Protein AF-A0A7S3M4B8-F1 (afdb_monomer_lite)

Organism: NCBI:txid89044

Foldseek 3Di:
DQDPPAAADAAEQQPLALVSDPPRDLAPDDNVRFKWKWKWKACQPPPPQDNRIDIGTFHCPPTLQGDFPVLRVQRGSDPDVVPGDWAFPVRSVVSRNPPPCVVRNRVMIIHMFIWGWYAHPVRFIWIAGNVSPIDGPDDD

Sequence (140 aa):
DGVEGQQPVVFDAGKKRMAQMPGYGQTADADNVQLFHGREVRNVPDAAGGMNFVLQLALASEDPEGWTREELAEYNGWGHDSTRTWRTWERLESEGVPAFGTKFGKRAFTLHHRCYWHLDNSNQIWLSAEDGCEGRLHSA

Secondary structure (DSSP, 8-state):
---TTPPPPEE-TT-SSGGGSTT--SSS---SSS-EEEEEEE--TT-TTSTTEEEEEE-SSS-TTSPPHHHHHH--SS--GGGS-PEEHHHHHHTT-TTHHHHH-TT-EEEEEEEEEEE-TT--EEEEETT--EEE----

pLDDT: mean 88.98, std 10.65, range [46.0, 98.19]

Structure (mmCIF, N/CA/C/O backbone):
data_AF-A0A7S3M4B8-F1
#
_entry.id   AF-A0A7S3M4B8-F1
#
loop_
_atom_site.group_PDB
_atom_site.id
_atom_site.type_symbol
_atom_site.label_atom_id
_atom_site.label_alt_id
_atom_site.label_comp_id
_atom_site.label_asym_id
_atom_site.label_entity_id
_atom_site.label_seq_id
_atom_site.pdbx_PDB_ins_code
_atom_site.Cartn_x
_atom_site.Cartn_y
_atom_site.Cartn_z
_atom_site.occupancy
_atom_site.B_iso_or_equiv
_atom_site.auth_seq_id
_atom_site.auth_comp_id
_atom_site.auth_asym_id
_atom_site.auth_atom_id
_atom_site.pdbx_PDB_model_num
ATOM 1 N N . ASP A 1 1 ? 13.402 9.868 12.959 1.00 46.00 1 ASP A N 1
ATOM 2 C CA . ASP A 1 1 ? 12.719 9.814 14.269 1.00 46.00 1 ASP A CA 1
ATOM 3 C C . ASP A 1 1 ? 11.423 9.007 14.208 1.00 46.00 1 ASP A C 1
ATOM 5 O O . ASP A 1 1 ? 10.345 9.538 14.440 1.00 46.00 1 ASP A O 1
ATOM 9 N N . GLY A 1 2 ? 11.515 7.710 13.892 1.00 46.84 2 GLY A N 1
ATOM 10 C CA . GLY A 1 2 ? 10.406 6.783 14.134 1.00 46.84 2 GLY A CA 1
ATOM 11 C C . GLY A 1 2 ? 10.421 6.413 15.613 1.00 46.84 2 GLY A C 1
ATOM 12 O O . GLY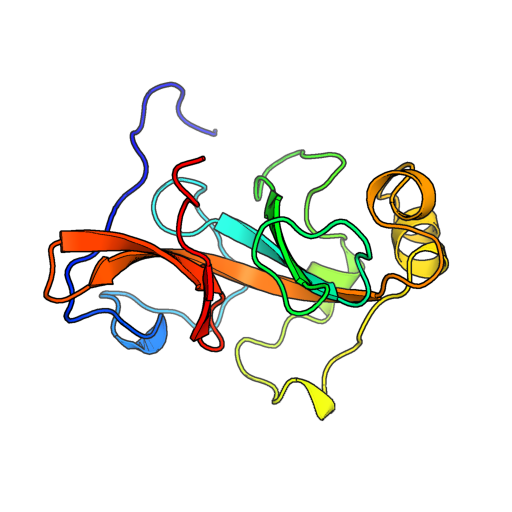 A 1 2 ? 11.446 5.957 16.114 1.00 46.84 2 GLY A O 1
ATOM 13 N N . VAL A 1 3 ? 9.338 6.686 16.335 1.00 51.19 3 VAL A N 1
ATOM 14 C CA . VAL A 1 3 ? 9.281 6.452 17.782 1.00 51.19 3 VAL A CA 1
ATOM 15 C C . VAL A 1 3 ? 9.009 4.968 18.028 1.00 51.19 3 VAL A C 1
ATOM 17 O O . VAL A 1 3 ? 7.898 4.494 17.790 1.00 51.19 3 VAL A O 1
ATOM 20 N N . GLU A 1 4 ? 10.011 4.234 18.519 1.00 55.50 4 GLU A N 1
ATOM 21 C CA . GLU A 1 4 ? 9.813 2.908 19.117 1.00 55.50 4 GLU A CA 1
ATOM 22 C C . GLU A 1 4 ? 8.666 2.973 20.143 1.00 55.50 4 GLU A C 1
ATOM 24 O O . GLU A 1 4 ? 8.714 3.747 21.099 1.00 55.50 4 GLU A O 1
ATOM 29 N N . GLY A 1 5 ? 7.622 2.163 19.941 1.00 64.31 5 GLY A N 1
ATOM 30 C CA . GLY A 1 5 ? 6.557 1.955 20.930 1.00 64.31 5 GLY A CA 1
ATOM 31 C C . GLY A 1 5 ? 5.201 2.612 20.651 1.00 64.31 5 GLY A C 1
ATOM 32 O O . GLY A 1 5 ? 4.300 2.460 21.477 1.00 64.31 5 GLY A O 1
ATOM 33 N N . GLN A 1 6 ? 4.997 3.294 19.520 1.00 81.75 6 GLN A N 1
ATOM 34 C CA . GLN A 1 6 ? 3.651 3.746 19.138 1.00 81.75 6 GLN A CA 1
ATOM 35 C C . GLN A 1 6 ? 2.854 2.612 18.477 1.00 81.75 6 GLN A C 1
ATOM 37 O O . GLN A 1 6 ? 3.336 1.941 17.569 1.00 81.75 6 GLN A O 1
ATOM 42 N N . GLN A 1 7 ? 1.632 2.378 18.962 1.00 87.81 7 GLN A N 1
ATOM 43 C CA . GLN A 1 7 ? 0.710 1.408 18.368 1.00 87.81 7 GLN A CA 1
ATOM 44 C C . GLN A 1 7 ? 0.082 1.994 17.096 1.00 87.81 7 GLN A C 1
ATOM 46 O O . GLN A 1 7 ? -0.285 3.173 17.114 1.00 87.81 7 GLN A O 1
ATOM 51 N N . PRO A 1 8 ? -0.100 1.196 16.027 1.00 91.75 8 PRO A N 1
ATOM 52 C CA . PRO A 1 8 ? -0.848 1.633 14.858 1.00 91.75 8 PRO A CA 1
ATOM 53 C C . PRO A 1 8 ? -2.253 2.110 15.230 1.00 91.75 8 PRO A C 1
ATOM 55 O O . PRO A 1 8 ? -2.947 1.483 16.037 1.00 91.75 8 PRO A O 1
ATOM 58 N N . VAL A 1 9 ? -2.693 3.205 14.618 1.00 94.31 9 VAL A N 1
ATOM 59 C CA . VAL A 1 9 ? -4.066 3.688 14.771 1.00 94.31 9 VAL A CA 1
ATOM 60 C C . VAL A 1 9 ? -4.993 2.834 13.916 1.00 94.31 9 VAL A C 1
ATOM 62 O O . VAL A 1 9 ? -4.762 2.648 12.723 1.00 94.31 9 VAL A O 1
ATOM 65 N N . VAL A 1 10 ? -6.074 2.351 14.531 1.00 94.88 10 VAL A N 1
ATOM 66 C CA . VAL A 1 10 ? -7.173 1.667 13.842 1.00 94.88 10 VAL A CA 1
ATOM 67 C C . VAL A 1 10 ? -8.388 2.589 13.850 1.00 94.88 10 VAL A C 1
ATOM 69 O O . VAL A 1 10 ? -8.961 2.865 14.904 1.00 94.88 10 VAL A O 1
ATOM 72 N N . PHE A 1 11 ? -8.774 3.087 12.677 1.00 95.06 11 PHE A N 1
ATOM 73 C CA . PHE A 1 11 ? -9.925 3.976 12.539 1.00 95.06 11 PHE A CA 1
ATOM 74 C C . PHE A 1 11 ? -11.257 3.223 12.690 1.00 95.06 11 PHE A C 1
ATOM 76 O O . PHE A 1 11 ? -11.353 2.024 12.433 1.00 95.06 11 PHE A O 1
ATOM 83 N N . ASP A 1 12 ? -12.313 3.931 13.094 1.00 95.06 12 ASP A N 1
ATOM 84 C CA . ASP A 1 12 ? -13.654 3.348 13.202 1.00 95.06 12 ASP A CA 1
ATOM 85 C C . ASP A 1 12 ? -14.294 3.044 11.830 1.00 95.06 12 ASP A C 1
ATOM 87 O O . ASP A 1 12 ? -13.834 3.490 10.775 1.00 95.06 12 ASP A O 1
ATOM 91 N N . ALA A 1 13 ? -15.419 2.324 11.854 1.00 93.88 13 ALA A N 1
ATOM 92 C CA . ALA A 1 13 ? -16.154 1.897 10.661 1.00 93.88 13 ALA A CA 1
ATOM 93 C C . ALA A 1 13 ? -16.706 3.023 9.772 1.00 93.88 13 ALA A C 1
ATOM 95 O O . ALA A 1 13 ? -17.152 2.766 8.650 1.00 93.88 13 ALA A O 1
ATOM 96 N N . GLY A 1 14 ? -16.671 4.273 10.238 1.00 92.75 14 GLY A N 1
ATOM 97 C CA . GLY A 1 14 ? -17.006 5.447 9.446 1.00 92.75 14 GLY A CA 1
ATOM 98 C C . GLY A 1 14 ? -15.893 5.906 8.501 1.00 92.75 14 GLY A C 1
ATOM 99 O O . GLY A 1 14 ? -16.141 6.829 7.730 1.00 92.75 14 GLY A O 1
ATOM 100 N N . LYS A 1 15 ? -14.679 5.330 8.569 1.00 92.88 15 LYS A N 1
ATOM 101 C CA . LYS A 1 15 ? -13.482 5.764 7.808 1.00 92.88 15 LYS A CA 1
ATOM 102 C C . LYS A 1 15 ? -13.093 4.708 6.768 1.00 92.88 15 LYS A C 1
ATOM 104 O O . LYS A 1 15 ? -11.941 4.312 6.636 1.00 92.88 15 LYS A O 1
ATOM 109 N N . LYS A 1 16 ? -14.078 4.249 5.995 1.00 87.31 16 LYS A N 1
ATOM 110 C CA . LYS A 1 16 ? -13.899 3.243 4.928 1.00 87.31 16 LYS A CA 1
ATOM 111 C C . LYS A 1 16 ? -13.092 3.747 3.736 1.00 87.31 16 LYS A C 1
ATOM 113 O O . LYS A 1 16 ? -12.713 2.962 2.880 1.00 87.31 16 LYS A O 1
ATOM 118 N N . ARG A 1 17 ? -12.897 5.060 3.629 1.00 88.69 17 ARG A N 1
ATOM 119 C CA . ARG A 1 17 ? -12.026 5.685 2.632 1.00 88.69 17 ARG A CA 1
ATOM 120 C C . ARG A 1 17 ? -11.073 6.631 3.338 1.00 88.69 17 ARG A C 1
ATOM 122 O O . ARG A 1 17 ? -11.502 7.370 4.222 1.00 88.69 17 ARG A O 1
ATOM 129 N N . MET A 1 18 ? -9.822 6.680 2.886 1.00 90.00 18 MET A N 1
ATOM 130 C CA . MET A 1 18 ? -8.805 7.560 3.470 1.00 90.00 18 MET A CA 1
ATOM 131 C C . MET A 1 18 ? -9.248 9.034 3.472 1.00 90.00 18 MET A C 1
ATOM 133 O O . MET A 1 18 ? -9.040 9.741 4.450 1.00 90.00 18 MET A O 1
ATOM 137 N N . ALA A 1 19 ? -9.988 9.457 2.440 1.00 89.00 19 ALA A N 1
ATOM 138 C CA . ALA A 1 19 ? -10.601 10.786 2.323 1.00 89.00 19 ALA A CA 1
ATOM 139 C C . ALA A 1 19 ? -11.495 11.200 3.513 1.00 89.00 19 ALA A C 1
ATOM 141 O O . ALA A 1 19 ? -11.782 12.381 3.691 1.00 89.00 19 ALA A O 1
ATOM 142 N N . GLN A 1 20 ? -11.996 10.235 4.290 1.00 90.88 20 GLN A N 1
ATOM 143 C CA . GLN A 1 20 ? -12.877 10.460 5.441 1.00 90.88 20 GLN A CA 1
ATOM 144 C C . GLN A 1 20 ? -12.097 10.692 6.742 1.00 90.88 20 GLN A C 1
ATOM 146 O O . GLN A 1 20 ? -12.705 10.950 7.784 1.00 90.88 20 GLN A O 1
ATOM 151 N N . MET A 1 21 ? -10.769 10.568 6.712 1.00 89.44 21 MET A N 1
ATOM 152 C CA . MET A 1 21 ? -9.932 10.775 7.885 1.00 89.44 21 MET A CA 1
ATOM 153 C C . MET A 1 21 ? -9.830 12.258 8.251 1.00 89.44 21 MET A C 1
ATOM 155 O O . MET A 1 21 ? -9.702 13.116 7.372 1.00 89.44 21 MET A O 1
ATOM 159 N N . PRO A 1 22 ? -9.822 12.584 9.553 1.00 86.56 22 PRO A N 1
ATOM 160 C CA . PRO A 1 22 ? -9.468 13.921 10.007 1.00 86.56 22 PRO A CA 1
ATOM 161 C C . PRO A 1 22 ? -8.065 14.304 9.528 1.00 86.56 22 PRO A C 1
ATOM 163 O O . PRO A 1 22 ? -7.136 13.510 9.634 1.00 86.56 22 PRO A O 1
ATOM 166 N N . GLY A 1 23 ? -7.905 15.527 9.018 1.00 84.06 23 GLY A N 1
ATOM 167 C CA . GLY A 1 23 ? -6.597 16.015 8.566 1.00 84.06 23 GLY A CA 1
ATOM 168 C C . GLY A 1 23 ? -6.085 15.363 7.279 1.00 84.06 23 GLY A C 1
ATOM 169 O O . GLY A 1 23 ? -4.910 15.517 6.962 1.00 84.06 23 GLY A O 1
ATOM 170 N N . TYR A 1 24 ? -6.947 14.659 6.536 1.00 82.81 24 TYR A N 1
ATOM 171 C CA . TYR A 1 24 ? -6.582 14.057 5.261 1.00 82.81 24 TYR A CA 1
ATOM 172 C C . TYR A 1 24 ? -5.936 15.083 4.307 1.00 82.81 24 TYR A C 1
ATOM 174 O O . TYR A 1 24 ? -6.522 16.125 3.999 1.00 82.81 24 TYR A O 1
ATOM 182 N N . GLY A 1 25 ? -4.745 14.749 3.804 1.00 86.12 25 GLY A N 1
ATOM 183 C CA . GLY A 1 25 ? -3.995 15.532 2.825 1.00 86.12 25 GLY A CA 1
ATOM 184 C C . GLY A 1 25 ? -3.692 14.736 1.556 1.00 86.12 25 GLY A C 1
ATOM 185 O O . GLY A 1 25 ? -3.492 13.520 1.593 1.00 86.12 25 GLY A O 1
ATOM 186 N N . GLN A 1 26 ? -3.625 15.436 0.420 1.00 85.44 26 GLN A N 1
ATOM 187 C CA . GLN A 1 26 ? -3.240 14.872 -0.880 1.00 85.44 26 GLN A CA 1
ATOM 188 C C . GLN A 1 26 ? -1.708 14.813 -1.033 1.00 85.44 26 GLN A C 1
ATOM 190 O O . GLN A 1 26 ? -1.153 15.340 -1.993 1.00 85.44 26 GLN A O 1
ATOM 195 N N . THR A 1 27 ? -1.010 14.243 -0.052 1.00 88.88 27 THR A N 1
ATOM 196 C CA . THR A 1 27 ? 0.459 14.180 -0.020 1.00 88.88 27 THR A CA 1
ATOM 197 C C . THR A 1 27 ? 0.932 12.734 0.038 1.00 88.88 27 THR A C 1
ATOM 199 O O . THR A 1 27 ? 0.146 11.825 0.317 1.00 88.88 27 THR A O 1
ATOM 202 N N . ALA A 1 28 ? 2.210 12.517 -0.264 1.00 90.94 28 ALA A N 1
ATOM 203 C CA . ALA A 1 28 ? 2.853 11.213 -0.127 1.00 90.94 28 ALA A CA 1
ATOM 204 C C . ALA A 1 28 ? 3.193 10.881 1.337 1.00 90.94 28 ALA A C 1
ATOM 206 O O . ALA A 1 28 ? 3.786 9.839 1.597 1.00 90.94 28 ALA A O 1
ATOM 207 N N . ASP A 1 29 ? 2.865 11.756 2.291 1.00 91.50 29 ASP A N 1
ATOM 208 C CA . ASP A 1 29 ? 3.320 11.618 3.671 1.00 91.50 29 ASP A CA 1
ATOM 209 C C . ASP A 1 29 ? 2.677 10.407 4.353 1.00 91.50 29 ASP A C 1
ATOM 211 O O . ASP A 1 29 ? 1.472 10.154 4.238 1.00 91.50 29 ASP A O 1
ATOM 215 N N . ALA A 1 30 ? 3.505 9.683 5.097 1.00 92.88 30 ALA A N 1
ATOM 216 C CA . ALA A 1 30 ? 3.125 8.577 5.956 1.00 92.88 30 ALA A CA 1
ATOM 217 C C . ALA A 1 30 ? 3.962 8.655 7.239 1.00 92.88 30 ALA A C 1
ATOM 219 O O . ALA A 1 30 ? 5.163 8.924 7.197 1.00 92.88 30 ALA A O 1
ATOM 220 N N . ASP A 1 31 ? 3.312 8.465 8.385 1.00 92.75 31 ASP A N 1
ATOM 221 C CA . ASP A 1 31 ? 3.912 8.617 9.715 1.00 92.75 31 ASP A CA 1
ATOM 222 C C . ASP A 1 31 ? 4.300 7.269 10.350 1.00 92.75 31 ASP A C 1
ATOM 224 O O . ASP A 1 31 ? 4.886 7.245 11.430 1.00 92.75 31 ASP A O 1
ATOM 228 N N . ASN A 1 32 ? 4.003 6.152 9.672 1.00 93.88 32 ASN A N 1
ATOM 229 C CA . ASN A 1 32 ? 4.154 4.778 10.159 1.00 93.88 32 ASN A CA 1
ATOM 230 C C . ASN A 1 32 ? 3.350 4.484 11.441 1.00 93.88 32 ASN A C 1
ATOM 232 O O . ASN A 1 32 ? 3.661 3.538 12.165 1.00 93.88 32 ASN A O 1
ATOM 236 N N . VAL A 1 33 ? 2.315 5.283 11.721 1.00 92.94 33 VAL A N 1
ATOM 237 C CA . VAL A 1 33 ? 1.430 5.139 12.886 1.00 92.94 33 VAL A CA 1
ATOM 238 C C . VAL A 1 33 ? -0.028 5.109 12.434 1.00 92.94 33 VAL A C 1
ATOM 240 O O . VAL A 1 33 ? -0.746 4.147 12.701 1.00 92.94 33 VAL A O 1
ATOM 243 N N . GLN A 1 34 ? -0.470 6.145 11.729 1.00 93.12 34 GLN A N 1
ATOM 244 C CA . GLN A 1 34 ? -1.799 6.259 11.130 1.00 93.12 34 GLN A CA 1
ATOM 245 C C . GLN A 1 34 ? -1.779 5.871 9.656 1.00 93.12 34 GLN A C 1
ATOM 247 O O . GLN A 1 34 ? -2.689 5.191 9.178 1.00 93.12 34 GLN A O 1
ATOM 252 N N . LEU A 1 35 ? -0.748 6.327 8.946 1.00 93.94 35 LEU A N 1
ATOM 253 C CA . LEU A 1 35 ? -0.572 6.135 7.517 1.00 93.94 35 LEU A CA 1
ATOM 254 C C . LEU A 1 35 ? 0.757 5.441 7.263 1.00 93.94 35 LEU A C 1
ATOM 256 O O . LEU A 1 35 ? 1.793 5.810 7.814 1.00 93.94 35 LEU A O 1
ATOM 260 N N . PHE A 1 36 ? 0.711 4.454 6.383 1.00 94.62 36 PHE A N 1
ATOM 261 C CA . PHE A 1 36 ? 1.848 3.637 5.996 1.00 94.62 36 PHE A CA 1
ATOM 262 C C . PHE A 1 36 ? 2.065 3.768 4.498 1.00 94.62 36 PHE A C 1
ATOM 264 O O . PHE A 1 36 ? 1.110 3.950 3.740 1.00 94.62 36 PHE A O 1
ATOM 271 N N . HIS A 1 37 ? 3.308 3.632 4.055 1.00 95.25 3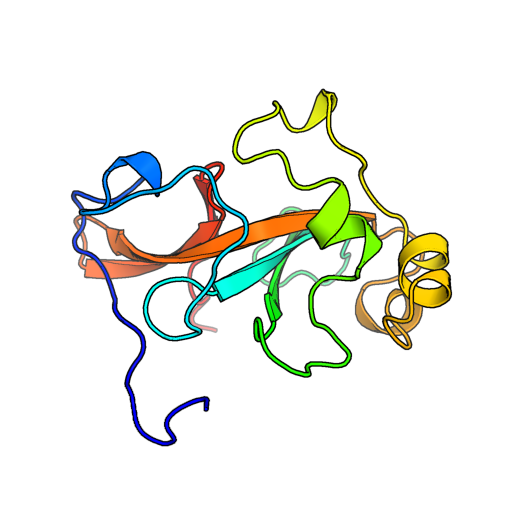7 HIS A N 1
ATOM 272 C CA . HIS A 1 37 ? 3.553 3.330 2.654 1.00 95.25 37 HIS A CA 1
ATOM 273 C C . HIS A 1 37 ? 3.231 1.867 2.388 1.00 95.25 37 HIS A C 1
ATOM 275 O O . HIS A 1 37 ? 3.334 0.990 3.248 1.00 95.25 37 HIS A O 1
ATOM 281 N N . GLY A 1 38 ? 2.805 1.596 1.169 1.00 94.38 38 GLY A N 1
ATOM 282 C CA . GLY A 1 38 ? 2.522 0.245 0.753 1.00 94.38 38 GLY A CA 1
ATOM 283 C C . GLY A 1 38 ? 2.386 0.124 -0.745 1.00 94.38 38 GLY A C 1
ATOM 284 O O . GLY A 1 38 ? 2.507 1.090 -1.502 1.00 94.38 38 GLY A O 1
ATOM 285 N N . ARG A 1 39 ? 2.164 -1.106 -1.174 1.00 94.31 39 ARG A N 1
ATOM 286 C CA . ARG A 1 39 ? 2.028 -1.478 -2.568 1.00 94.31 39 ARG A CA 1
ATOM 287 C C . ARG A 1 39 ? 0.879 -2.448 -2.722 1.00 94.31 39 ARG A C 1
ATOM 289 O O . ARG A 1 39 ? 0.822 -3.468 -2.039 1.00 94.31 39 ARG A O 1
ATOM 296 N N . GLU A 1 40 ? 0.002 -2.152 -3.665 1.00 93.69 40 GLU A N 1
ATOM 297 C CA . GLU A 1 40 ? -0.835 -3.170 -4.269 1.00 93.69 40 GLU A CA 1
ATOM 298 C C . GLU A 1 40 ? 0.053 -3.982 -5.208 1.00 93.69 40 GLU A C 1
ATOM 300 O O . GLU A 1 40 ? 0.628 -3.431 -6.145 1.00 93.69 40 GLU A O 1
ATOM 305 N N . VAL A 1 41 ? 0.184 -5.285 -4.963 1.00 95.06 41 VAL A N 1
ATOM 306 C CA . VAL A 1 41 ? 0.949 -6.202 -5.813 1.00 95.06 41 VAL A CA 1
ATOM 307 C C . VAL A 1 41 ? -0.005 -7.227 -6.411 1.00 95.06 41 VAL A C 1
ATOM 309 O O . VAL A 1 41 ? -0.655 -7.981 -5.690 1.00 95.06 41 VAL A O 1
ATOM 312 N N . ARG A 1 42 ? -0.090 -7.261 -7.742 1.00 95.31 42 ARG A N 1
ATOM 313 C CA . ARG A 1 42 ? -0.974 -8.150 -8.512 1.00 95.31 42 ARG A CA 1
ATOM 314 C C . ARG A 1 42 ? -0.183 -9.253 -9.207 1.00 95.31 42 ARG A C 1
ATOM 316 O O . ARG A 1 42 ? 1.030 -9.148 -9.358 1.00 95.31 42 ARG A O 1
ATOM 323 N N . ASN A 1 43 ? -0.884 -10.287 -9.678 1.00 96.06 43 ASN A N 1
ATOM 324 C CA . ASN A 1 43 ? -0.324 -11.514 -10.264 1.00 96.06 43 ASN A CA 1
ATOM 325 C C . ASN A 1 43 ? 0.578 -12.314 -9.306 1.00 96.06 43 ASN A C 1
ATOM 327 O O . ASN A 1 43 ? 1.527 -12.960 -9.751 1.00 96.06 43 ASN A O 1
ATOM 331 N N . VAL A 1 44 ? 0.263 -12.301 -8.011 1.00 94.50 44 VAL A N 1
ATOM 332 C CA . VAL A 1 44 ? 0.943 -13.113 -6.996 1.00 94.50 44 VAL A CA 1
ATOM 333 C C . VAL A 1 44 ? 0.235 -14.471 -6.903 1.00 94.50 44 VAL A C 1
ATOM 335 O O . VAL A 1 44 ? -0.858 -14.526 -6.343 1.00 94.50 44 VAL A O 1
ATOM 338 N N . PRO A 1 45 ? 0.789 -15.560 -7.471 1.00 86.69 45 PRO A N 1
ATOM 339 C CA . PRO A 1 45 ? 0.069 -16.830 -7.633 1.00 86.69 45 PRO A CA 1
ATOM 340 C C . PRO A 1 45 ? -0.340 -17.481 -6.306 1.00 86.69 45 PRO A C 1
ATOM 342 O O . PRO A 1 45 ? -1.372 -18.140 -6.241 1.00 86.69 45 PRO A O 1
ATOM 345 N N . ASP A 1 46 ? 0.436 -17.246 -5.249 1.00 85.81 46 ASP A N 1
ATOM 346 C CA . ASP A 1 46 ? 0.248 -17.861 -3.932 1.00 85.81 46 ASP A CA 1
ATOM 347 C C . ASP A 1 46 ? -0.351 -16.874 -2.910 1.00 85.81 46 ASP A C 1
ATOM 349 O O . ASP A 1 46 ? -0.146 -16.993 -1.701 1.00 85.81 46 ASP A O 1
ATOM 353 N N . ALA A 1 47 ? -1.075 -15.853 -3.385 1.00 88.00 47 ALA A N 1
ATOM 354 C CA . ALA A 1 47 ? -1.708 -14.863 -2.522 1.00 88.00 47 ALA A CA 1
ATOM 355 C C . ALA A 1 47 ? -2.790 -15.499 -1.632 1.00 88.00 47 ALA A C 1
ATOM 357 O O . ALA A 1 47 ? -3.867 -15.873 -2.101 1.00 88.00 47 ALA A O 1
ATOM 358 N N . ALA A 1 48 ? -2.538 -15.546 -0.321 1.00 81.94 48 ALA A N 1
ATOM 359 C CA . ALA A 1 48 ? -3.448 -16.145 0.658 1.00 81.94 48 ALA A CA 1
ATOM 360 C C . ALA A 1 48 ? -4.838 -15.474 0.720 1.00 81.94 48 ALA A C 1
ATOM 362 O O . ALA A 1 48 ? -5.811 -16.117 1.100 1.00 81.94 48 ALA A O 1
ATOM 363 N N . GLY A 1 49 ? -4.947 -14.196 0.335 1.00 76.56 49 GLY A N 1
ATOM 364 C CA . GLY A 1 49 ? -6.213 -13.451 0.287 1.00 76.56 49 GLY A CA 1
ATOM 365 C C . GLY A 1 49 ? -7.082 -13.736 -0.947 1.00 76.56 49 GLY A C 1
ATOM 366 O O . GLY A 1 49 ? -8.209 -13.248 -1.021 1.00 76.56 49 GLY A O 1
ATOM 367 N N . GLY A 1 50 ? -6.583 -14.525 -1.906 1.00 81.56 50 GLY A N 1
ATOM 368 C CA . GLY A 1 50 ? -7.236 -14.775 -3.189 1.00 81.56 50 GLY A CA 1
ATOM 369 C C . GLY A 1 50 ? -6.936 -13.706 -4.247 1.00 81.56 50 GLY A C 1
ATOM 370 O O . GLY A 1 50 ? -6.113 -12.815 -4.060 1.00 81.56 50 GLY A O 1
ATOM 371 N N . MET A 1 51 ? -7.581 -13.835 -5.412 1.00 86.31 51 MET A N 1
ATOM 372 C CA . MET A 1 51 ? -7.487 -12.903 -6.556 1.00 86.31 51 MET A CA 1
ATOM 373 C C . MET A 1 51 ? -6.070 -12.624 -7.103 1.00 86.31 51 MET A C 1
ATOM 375 O O . MET A 1 51 ? -5.896 -11.724 -7.921 1.00 86.31 51 MET A O 1
ATOM 379 N N . ASN A 1 52 ? -5.065 -13.416 -6.715 1.00 92.12 52 ASN A N 1
ATOM 380 C CA . ASN A 1 52 ? -3.652 -13.216 -7.050 1.00 92.12 52 ASN A CA 1
ATOM 381 C C . ASN A 1 52 ? -3.124 -11.818 -6.674 1.00 92.12 52 ASN A C 1
ATOM 383 O O . ASN A 1 52 ? -2.365 -11.212 -7.437 1.00 92.12 52 ASN A O 1
ATOM 387 N N . PHE A 1 53 ? -3.559 -11.292 -5.530 1.00 89.81 53 PHE A N 1
ATOM 388 C CA . PHE A 1 53 ? -3.267 -9.932 -5.090 1.00 89.81 53 PHE A CA 1
ATOM 389 C C . PHE A 1 53 ? -2.887 -9.886 -3.605 1.00 89.81 53 PHE A C 1
ATOM 391 O O . PHE A 1 53 ? -3.454 -10.607 -2.784 1.00 89.81 53 PHE A O 1
ATOM 398 N N . VAL A 1 54 ? -1.936 -9.016 -3.261 1.00 92.19 54 VAL A N 1
ATOM 399 C CA . VAL A 1 54 ? -1.551 -8.714 -1.878 1.00 92.19 54 VAL A CA 1
ATOM 400 C C . VAL A 1 54 ? -1.337 -7.212 -1.686 1.00 92.19 54 VAL A C 1
ATOM 402 O O . VAL A 1 54 ? -0.842 -6.527 -2.582 1.00 92.19 54 VAL A O 1
ATOM 405 N N . LEU A 1 55 ? -1.644 -6.718 -0.485 1.00 92.56 55 LEU A N 1
ATOM 406 C CA . LEU A 1 55 ? -1.144 -5.432 0.000 1.00 92.56 55 LEU A CA 1
ATOM 407 C C . LEU A 1 55 ? 0.171 -5.670 0.745 1.00 92.56 55 LEU A C 1
ATOM 409 O O . LEU A 1 55 ? 0.191 -6.318 1.791 1.00 92.56 55 LEU A O 1
ATOM 413 N N . GLN A 1 56 ? 1.269 -5.155 0.202 1.00 92.88 56 GLN A N 1
ATOM 414 C CA . GLN A 1 56 ? 2.559 -5.093 0.884 1.00 92.88 56 GLN A CA 1
ATOM 415 C C . GLN A 1 56 ? 2.630 -3.786 1.673 1.00 92.88 56 GLN A C 1
ATOM 417 O O . GLN A 1 56 ? 2.423 -2.718 1.105 1.00 92.88 56 GLN A O 1
ATOM 422 N N . LEU A 1 57 ? 2.953 -3.860 2.962 1.00 93.00 57 LEU A N 1
ATOM 423 C CA . LEU A 1 57 ? 3.297 -2.688 3.766 1.00 93.00 57 LEU A CA 1
ATOM 424 C C . LEU A 1 57 ? 4.803 -2.460 3.761 1.00 93.00 57 LEU A C 1
ATOM 426 O O . LEU A 1 57 ? 5.568 -3.424 3.765 1.00 93.00 57 LEU A O 1
ATOM 430 N N . ALA A 1 58 ? 5.194 -1.193 3.795 1.00 92.56 58 ALA A N 1
ATOM 431 C CA . ALA A 1 58 ? 6.569 -0.764 3.975 1.00 92.56 58 ALA A CA 1
ATOM 432 C C . ALA A 1 58 ? 6.611 0.477 4.873 1.00 92.56 58 ALA A C 1
ATOM 434 O O . ALA A 1 58 ? 5.634 1.225 4.984 1.00 92.56 58 ALA A O 1
ATOM 435 N N . LEU A 1 59 ? 7.741 0.703 5.531 1.00 91.75 59 LEU A N 1
ATOM 436 C CA . LEU A 1 59 ? 7.93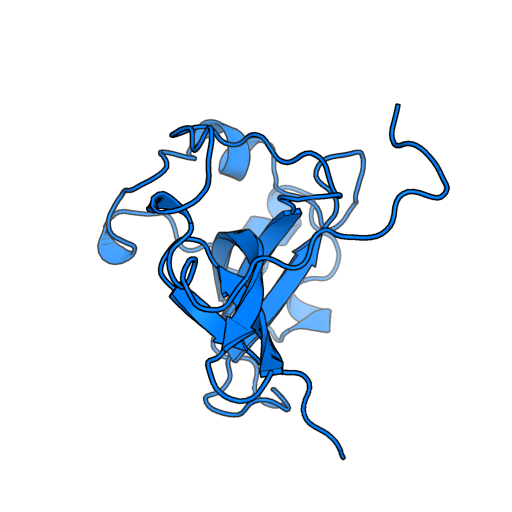9 1.925 6.297 1.00 91.75 59 LEU A CA 1
ATOM 437 C C . LEU A 1 59 ? 8.236 3.086 5.344 1.00 91.75 59 LEU A C 1
ATOM 439 O O . LEU A 1 59 ? 8.980 2.949 4.378 1.00 91.75 59 LEU A O 1
ATOM 443 N N . ALA A 1 60 ? 7.707 4.261 5.671 1.00 90.94 60 ALA A N 1
ATOM 444 C CA . ALA A 1 60 ? 8.018 5.515 4.985 1.00 90.94 60 ALA A CA 1
ATOM 445 C C . ALA A 1 60 ? 9.417 6.076 5.317 1.00 90.94 60 ALA A C 1
ATOM 447 O O . ALA A 1 60 ? 9.813 7.126 4.812 1.00 90.94 60 ALA A O 1
ATOM 448 N N . SER A 1 61 ? 10.148 5.407 6.213 1.00 85.94 61 SER A N 1
ATOM 449 C CA . SER A 1 61 ? 11.535 5.713 6.570 1.00 85.94 61 SER A CA 1
ATOM 450 C C . SER A 1 61 ? 12.512 4.909 5.705 1.00 85.94 61 SER A C 1
ATOM 452 O O . SER A 1 61 ? 12.143 4.400 4.653 1.00 85.94 61 SER A O 1
ATOM 454 N N . GLU A 1 62 ? 13.768 4.773 6.139 1.00 86.81 62 GLU A N 1
ATOM 455 C CA . GLU A 1 62 ? 14.732 3.885 5.484 1.00 86.81 62 GLU A CA 1
ATOM 456 C C . GLU A 1 62 ? 14.250 2.426 5.550 1.00 86.81 62 GLU A C 1
ATOM 458 O O . GLU A 1 62 ? 14.436 1.733 6.548 1.00 86.81 62 GLU A O 1
ATOM 463 N N . ASP A 1 63 ? 13.602 1.986 4.477 1.00 92.00 63 ASP A N 1
ATOM 464 C CA . ASP A 1 63 ? 13.129 0.626 4.261 1.00 92.00 63 ASP A CA 1
ATOM 465 C C . ASP A 1 63 ? 13.599 0.173 2.870 1.00 92.00 63 ASP A C 1
ATOM 467 O O . ASP A 1 63 ? 13.259 0.821 1.876 1.00 92.00 63 ASP A O 1
ATOM 471 N N . PRO A 1 64 ? 14.378 -0.918 2.756 1.00 93.00 64 PRO A N 1
ATOM 472 C CA . PRO A 1 64 ? 14.756 -1.486 1.462 1.00 93.00 64 PRO A CA 1
ATOM 473 C C . PRO A 1 64 ? 13.556 -1.886 0.592 1.00 93.00 64 PRO A C 1
ATOM 475 O O . PRO A 1 64 ? 13.674 -1.952 -0.629 1.00 93.00 64 PRO A O 1
ATOM 478 N N . GLU A 1 65 ? 12.407 -2.163 1.210 1.00 92.81 65 GLU A N 1
ATOM 479 C CA . GLU A 1 65 ? 11.137 -2.422 0.537 1.00 92.81 65 GLU A CA 1
ATOM 480 C C . GLU A 1 65 ? 10.215 -1.190 0.510 1.00 92.81 65 GLU A C 1
ATOM 482 O O . GLU A 1 65 ? 9.088 -1.287 0.027 1.00 92.81 65 GLU A O 1
ATOM 487 N N . GLY A 1 66 ? 10.678 -0.033 0.990 1.00 94.31 66 GLY A N 1
ATOM 488 C CA . GLY A 1 66 ? 9.974 1.250 0.971 1.00 94.31 66 GLY A CA 1
ATOM 489 C C . GLY A 1 66 ? 9.704 1.767 -0.436 1.00 94.31 66 GLY A C 1
ATOM 490 O O . GLY A 1 66 ? 10.157 1.192 -1.430 1.00 94.31 66 GLY A O 1
ATOM 491 N N . TRP A 1 67 ? 8.941 2.855 -0.536 1.00 95.75 67 TRP A N 1
ATOM 492 C CA . TRP A 1 67 ? 8.729 3.524 -1.819 1.00 95.75 67 TRP A CA 1
ATOM 493 C C . TRP A 1 67 ? 10.042 4.014 -2.427 1.00 95.75 67 TRP A C 1
ATOM 495 O O . TRP A 1 67 ? 10.898 4.570 -1.739 1.00 95.75 67 TRP A O 1
ATOM 505 N N . THR A 1 68 ? 10.187 3.831 -3.736 1.00 95.81 68 THR A N 1
ATOM 506 C CA . THR A 1 68 ? 11.344 4.331 -4.483 1.00 95.81 68 THR A CA 1
ATOM 507 C C . THR A 1 68 ? 11.278 5.852 -4.597 1.00 95.81 68 THR A C 1
ATOM 509 O O . THR A 1 68 ? 10.226 6.476 -4.417 1.00 95.81 68 THR A O 1
ATOM 512 N N . ARG A 1 69 ? 12.410 6.492 -4.919 1.00 95.12 69 ARG A N 1
ATOM 513 C CA . ARG A 1 69 ? 12.428 7.949 -5.147 1.00 95.12 69 ARG A CA 1
ATOM 514 C C . ARG A 1 69 ? 11.521 8.326 -6.315 1.00 95.12 69 ARG A C 1
ATOM 516 O O . ARG A 1 69 ? 10.885 9.374 -6.291 1.00 95.12 69 ARG A O 1
ATOM 523 N N . GLU A 1 70 ? 11.456 7.461 -7.316 1.00 95.38 70 GLU A N 1
ATOM 524 C CA . GLU A 1 70 ? 10.613 7.583 -8.493 1.00 95.38 70 GLU A CA 1
ATOM 525 C C . GLU A 1 70 ? 9.130 7.450 -8.129 1.00 95.38 70 GLU A C 1
ATOM 527 O O . GLU A 1 70 ? 8.319 8.220 -8.635 1.00 95.38 70 GLU A O 1
ATOM 532 N N . GLU A 1 71 ? 8.758 6.516 -7.247 1.00 94.69 71 GLU A N 1
ATOM 533 C CA . GLU A 1 71 ? 7.382 6.408 -6.742 1.00 94.69 71 GLU A CA 1
ATOM 534 C C . GLU A 1 71 ? 6.973 7.667 -5.972 1.00 94.69 71 GLU A C 1
ATOM 536 O O . GLU A 1 71 ? 5.918 8.230 -6.251 1.00 94.69 71 GLU A O 1
ATOM 541 N N . LEU A 1 72 ? 7.834 8.167 -5.080 1.00 92.94 72 LEU A N 1
ATOM 542 C CA . LEU A 1 72 ? 7.594 9.411 -4.342 1.00 92.94 72 LEU A CA 1
ATOM 543 C C . LEU A 1 72 ? 7.447 10.627 -5.269 1.00 92.94 72 LEU A C 1
ATOM 545 O O . LEU A 1 72 ? 6.568 11.458 -5.055 1.00 92.94 72 LEU A O 1
ATOM 549 N N . ALA A 1 73 ? 8.292 10.739 -6.297 1.00 91.94 73 ALA A N 1
ATOM 550 C CA . ALA A 1 73 ? 8.272 11.862 -7.234 1.00 91.94 73 ALA A CA 1
ATOM 551 C C . ALA A 1 73 ? 7.065 11.837 -8.188 1.00 91.94 73 ALA A C 1
ATOM 553 O O . ALA A 1 73 ? 6.578 12.892 -8.592 1.00 91.94 73 ALA A O 1
ATOM 554 N N . GLU A 1 74 ? 6.592 10.647 -8.566 1.00 88.88 74 GLU A N 1
ATOM 555 C CA . GLU A 1 74 ? 5.422 10.463 -9.435 1.00 88.88 74 GLU A CA 1
ATOM 556 C C . GLU A 1 74 ? 4.093 10.459 -8.661 1.00 88.88 74 GLU A C 1
ATOM 558 O O . GLU A 1 74 ? 3.022 10.505 -9.277 1.00 88.88 74 GLU A O 1
ATOM 563 N N . TYR A 1 75 ? 4.137 10.379 -7.329 1.00 86.88 75 TYR A N 1
ATOM 564 C CA . TYR A 1 75 ? 2.941 10.298 -6.506 1.00 86.88 75 TYR A CA 1
ATOM 565 C C . TYR A 1 75 ? 2.059 11.540 -6.683 1.00 86.88 75 TYR A C 1
ATOM 567 O O . TYR A 1 75 ? 2.459 12.670 -6.410 1.00 86.88 75 TYR A O 1
ATOM 575 N N . ASN A 1 76 ? 0.816 11.320 -7.112 1.00 79.81 76 ASN A N 1
ATOM 576 C CA . ASN A 1 76 ? -0.138 12.386 -7.416 1.00 79.81 76 ASN A CA 1
ATOM 577 C C . ASN A 1 76 ? -1.416 12.330 -6.562 1.00 79.81 76 ASN A C 1
ATOM 579 O O . ASN A 1 76 ? -2.403 12.986 -6.893 1.00 79.81 76 ASN A O 1
ATOM 583 N N . GLY A 1 77 ? -1.415 11.544 -5.479 1.00 70.06 77 GLY A N 1
ATOM 584 C CA . GLY A 1 77 ? -2.484 11.464 -4.477 1.00 70.06 77 GLY A CA 1
ATOM 585 C C . GLY A 1 77 ? -3.790 10.792 -4.907 1.00 70.06 77 GLY A C 1
ATOM 586 O O . GLY A 1 77 ? -4.452 10.201 -4.062 1.00 70.06 77 GLY A O 1
ATOM 587 N N . TRP A 1 78 ? -4.192 10.919 -6.179 1.00 68.75 78 TRP A N 1
ATOM 588 C CA . TRP A 1 78 ? -5.578 10.665 -6.611 1.00 68.75 78 TRP A CA 1
ATOM 589 C C . TRP A 1 78 ? -5.767 10.324 -8.083 1.00 68.75 78 TRP A C 1
ATOM 591 O O . TRP A 1 78 ? -6.908 10.217 -8.544 1.00 68.75 78 TRP A O 1
ATOM 601 N N . GLY A 1 79 ? -4.688 10.220 -8.861 1.00 72.44 79 GLY A N 1
ATOM 602 C CA . GLY A 1 79 ? -4.818 9.789 -10.245 1.00 72.44 79 GLY A CA 1
ATOM 603 C C . GLY A 1 79 ? -5.518 8.434 -10.284 1.00 72.44 79 GLY A C 1
ATOM 604 O O . GLY A 1 79 ? -5.149 7.534 -9.536 1.00 72.44 79 GLY A O 1
ATOM 605 N N . HIS A 1 80 ? -6.521 8.283 -11.151 1.00 79.94 80 HIS A N 1
ATOM 606 C CA . HIS A 1 80 ? -7.128 6.975 -11.389 1.00 79.94 80 HIS A CA 1
ATOM 607 C C . HIS A 1 80 ? -6.020 5.973 -11.731 1.00 79.94 80 HIS A C 1
ATOM 609 O O . HIS A 1 80 ? -5.117 6.328 -12.492 1.00 79.94 80 HIS A O 1
ATOM 615 N N . ASP A 1 81 ? -6.074 4.741 -11.225 1.00 84.12 81 ASP A N 1
ATOM 616 C CA . ASP A 1 81 ? -4.965 3.783 -11.361 1.00 84.12 81 ASP A CA 1
ATO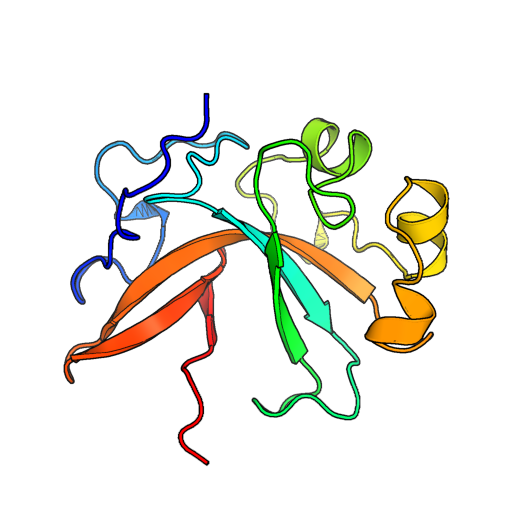M 617 C C . ASP A 1 81 ? -4.520 3.566 -12.807 1.00 84.12 81 ASP A C 1
ATOM 619 O O . ASP A 1 81 ? -3.343 3.345 -13.077 1.00 84.12 81 ASP A O 1
ATOM 623 N N . SER A 1 82 ? -5.448 3.681 -13.763 1.00 84.81 82 SER A N 1
ATOM 624 C CA . SER A 1 82 ? -5.151 3.571 -15.198 1.00 84.81 82 SER A CA 1
ATOM 625 C C . SER A 1 82 ? -4.259 4.692 -15.746 1.00 84.81 82 SER A C 1
ATOM 627 O O . SER A 1 82 ? -3.776 4.593 -16.868 1.00 84.81 82 SER A O 1
ATOM 629 N N . THR A 1 83 ? -4.108 5.787 -15.004 1.00 85.50 83 THR A N 1
ATOM 630 C CA . THR A 1 83 ? -3.265 6.943 -15.348 1.00 85.50 83 THR A CA 1
ATOM 631 C C . THR A 1 83 ? -1.920 6.913 -14.634 1.00 85.50 83 THR A C 1
ATOM 633 O O . THR A 1 83 ? -1.057 7.738 -14.926 1.00 85.50 83 THR A O 1
ATOM 636 N N . ARG A 1 84 ? -1.737 5.977 -13.698 1.00 88.94 84 ARG A N 1
ATOM 637 C CA . ARG A 1 84 ? -0.530 5.853 -12.889 1.00 88.94 84 ARG A CA 1
ATOM 638 C C . ARG A 1 84 ? 0.396 4.789 -13.464 1.00 88.94 84 ARG A C 1
ATOM 640 O O . ARG A 1 84 ? -0.016 3.854 -14.151 1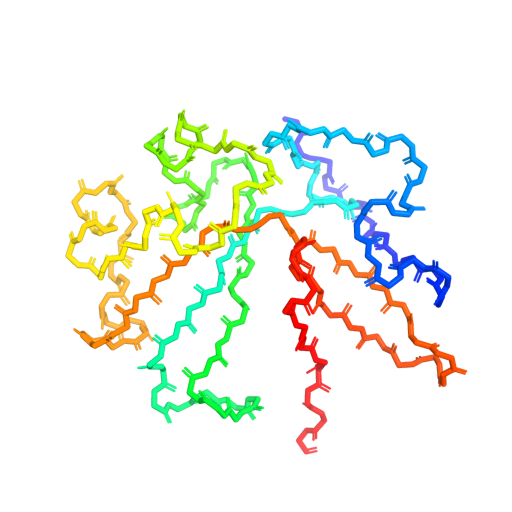.00 88.94 84 ARG A O 1
ATOM 647 N N . THR A 1 85 ? 1.674 4.938 -13.155 1.00 92.19 85 THR A N 1
ATOM 648 C CA . THR A 1 85 ? 2.709 3.998 -13.567 1.00 92.19 85 THR A CA 1
ATOM 649 C C . THR A 1 85 ? 2.664 2.742 -12.701 1.00 92.19 85 THR A C 1
ATOM 651 O O . THR A 1 85 ? 3.177 2.733 -11.580 1.00 92.19 85 THR A O 1
ATOM 654 N N . TRP A 1 86 ? 2.120 1.661 -13.253 1.00 94.25 86 TRP A N 1
ATOM 655 C CA . TRP A 1 86 ? 2.287 0.323 -12.692 1.00 94.25 86 TRP A CA 1
ATOM 656 C C . TRP A 1 86 ? 3.708 -0.178 -12.964 1.00 94.25 86 TRP A C 1
ATOM 658 O O . TRP A 1 86 ? 4.163 -0.196 -14.110 1.00 94.25 86 TRP A O 1
ATOM 668 N N . ARG A 1 87 ? 4.425 -0.569 -11.911 1.00 97.12 87 ARG A N 1
ATOM 669 C CA . ARG A 1 87 ? 5.824 -1.002 -11.989 1.00 97.12 87 ARG A CA 1
ATOM 670 C C . ARG A 1 87 ? 5.909 -2.518 -12.058 1.00 97.12 87 ARG A C 1
ATOM 672 O O . ARG A 1 87 ? 5.215 -3.217 -11.325 1.00 97.12 87 ARG A O 1
ATOM 679 N N . THR A 1 88 ? 6.756 -3.030 -12.943 1.00 98.06 88 THR A N 1
ATOM 680 C CA . THR A 1 88 ? 7.102 -4.456 -12.981 1.00 98.06 88 THR A CA 1
ATOM 681 C C . THR A 1 88 ? 8.211 -4.759 -11.978 1.00 98.06 88 THR A C 1
ATOM 683 O O . THR A 1 88 ? 8.838 -3.845 -11.432 1.00 98.06 88 THR A O 1
ATOM 686 N N . TRP A 1 89 ? 8.484 -6.046 -11.763 1.00 97.19 89 TRP A N 1
ATOM 687 C CA . TRP A 1 89 ? 9.583 -6.475 -10.903 1.00 97.19 89 TRP A CA 1
ATOM 688 C C . TRP A 1 89 ? 10.952 -5.970 -11.389 1.00 97.19 89 TRP A C 1
ATOM 690 O O . TRP A 1 89 ? 11.744 -5.527 -10.564 1.00 97.19 89 TRP A O 1
ATOM 700 N N . GLU A 1 90 ? 11.221 -5.959 -12.703 1.00 98.19 90 GLU A N 1
ATOM 701 C CA . GLU A 1 90 ? 12.498 -5.474 -13.252 1.00 98.19 90 GLU A CA 1
ATOM 702 C C . GLU A 1 90 ? 12.712 -3.997 -12.932 1.00 98.19 90 GLU A C 1
ATOM 704 O O . GLU A 1 90 ? 13.810 -3.584 -12.558 1.00 98.19 90 GLU A O 1
ATOM 709 N N . ARG A 1 91 ? 11.649 -3.195 -13.081 1.00 98.00 91 ARG A N 1
ATOM 710 C CA . ARG A 1 91 ? 11.712 -1.761 -12.815 1.00 98.00 91 ARG A CA 1
ATOM 711 C C . ARG A 1 91 ? 11.970 -1.503 -11.336 1.00 98.00 91 ARG A C 1
ATOM 713 O O . ARG A 1 91 ? 12.885 -0.748 -11.029 1.00 98.00 91 ARG A O 1
ATOM 720 N N . LEU A 1 92 ? 11.230 -2.152 -10.438 1.00 97.56 92 LEU A N 1
ATOM 721 C CA . LEU A 1 92 ? 11.440 -1.989 -8.997 1.00 97.56 92 LEU A CA 1
ATOM 722 C C . LEU A 1 92 ? 12.852 -2.386 -8.557 1.00 97.56 92 LEU A C 1
ATOM 724 O O . LEU A 1 92 ? 13.479 -1.649 -7.801 1.00 97.56 92 LEU A O 1
ATOM 728 N N . GLU A 1 93 ? 13.380 -3.500 -9.067 1.00 97.75 93 GLU A N 1
ATOM 729 C CA . GLU A 1 93 ? 14.756 -3.908 -8.766 1.00 97.75 93 GLU A CA 1
ATOM 730 C C . GLU A 1 93 ? 15.780 -2.901 -9.313 1.00 97.75 93 GLU A C 1
ATOM 732 O O . GLU A 1 93 ? 16.761 -2.600 -8.633 1.00 97.75 93 GLU A O 1
ATOM 737 N N . SER A 1 94 ? 15.531 -2.304 -10.485 1.00 97.94 94 SER A N 1
ATOM 738 C CA . SER A 1 94 ? 16.380 -1.230 -11.024 1.00 97.94 94 SER A CA 1
ATOM 739 C C . SER A 1 94 ? 16.288 0.090 -10.243 1.00 97.94 94 SER A C 1
ATOM 741 O O . SER A 1 94 ? 17.261 0.838 -10.201 1.00 97.94 94 SER A O 1
ATOM 743 N N . GLU A 1 95 ? 15.145 0.355 -9.602 1.00 97.06 95 GLU A N 1
ATOM 744 C CA . GLU A 1 95 ? 14.907 1.508 -8.720 1.00 97.06 95 GLU A CA 1
ATOM 745 C C . GLU A 1 95 ? 15.409 1.256 -7.279 1.00 97.06 95 GLU A C 1
ATOM 747 O O . GLU A 1 95 ? 15.379 2.156 -6.439 1.00 97.06 95 GLU A O 1
ATOM 752 N N . GLY A 1 96 ? 15.923 0.053 -6.991 1.00 96.31 96 GLY A N 1
ATOM 753 C CA . GLY A 1 96 ? 16.611 -0.276 -5.741 1.00 96.31 96 GLY A CA 1
ATOM 754 C C . GLY A 1 96 ? 15.834 -1.144 -4.751 1.00 96.31 96 GLY A C 1
ATOM 755 O O . GLY A 1 96 ? 16.346 -1.369 -3.658 1.00 96.31 96 GLY A O 1
ATOM 756 N N . VAL A 1 97 ? 14.654 -1.667 -5.110 1.00 96.62 97 VAL A N 1
ATOM 757 C CA . VAL A 1 97 ? 13.900 -2.616 -4.268 1.00 96.62 97 VAL A CA 1
ATOM 758 C C . VAL A 1 97 ? 14.416 -4.038 -4.512 1.00 96.62 97 VAL A C 1
ATOM 760 O O . VAL A 1 97 ? 14.155 -4.608 -5.573 1.00 96.62 97 VAL A O 1
ATOM 763 N N . PRO A 1 98 ? 15.156 -4.653 -3.577 1.00 95.25 98 PRO A N 1
ATOM 764 C CA . PRO A 1 98 ? 15.872 -5.889 -3.853 1.00 95.25 98 PRO A CA 1
ATOM 765 C C . PRO A 1 98 ? 14.933 -7.097 -3.954 1.00 95.25 98 PRO A C 1
ATOM 767 O O . PRO A 1 98 ? 14.013 -7.264 -3.157 1.00 95.25 98 PRO A O 1
ATOM 770 N N . ALA A 1 99 ? 15.232 -7.998 -4.895 1.00 95.56 99 ALA A N 1
ATOM 771 C CA . ALA A 1 99 ? 14.631 -9.331 -5.003 1.00 95.56 99 ALA A CA 1
ATOM 772 C C . ALA A 1 99 ? 13.089 -9.368 -5.098 1.00 95.56 99 ALA A C 1
ATOM 774 O O . ALA A 1 99 ? 12.472 -10.385 -4.757 1.00 95.56 99 ALA A O 1
ATOM 775 N N . PHE A 1 100 ? 12.455 -8.301 -5.596 1.00 96.12 100 PHE A N 1
ATOM 776 C CA . PHE A 1 100 ? 11.002 -8.224 -5.758 1.00 96.12 100 PHE A CA 1
ATOM 777 C C . PHE A 1 100 ? 10.455 -9.372 -6.621 1.00 96.12 100 PHE A C 1
ATOM 779 O O . PHE A 1 100 ? 9.464 -10.012 -6.259 1.00 96.12 100 PHE A O 1
ATOM 786 N N . GLY A 1 101 ? 11.127 -9.693 -7.732 1.00 95.62 101 GLY A N 1
ATOM 787 C CA . GLY A 1 101 ? 10.705 -10.765 -8.638 1.00 95.62 101 GLY A CA 1
ATOM 788 C C . GLY A 1 101 ? 10.824 -12.157 -8.016 1.00 95.62 101 GLY A C 1
ATOM 789 O O . GLY A 1 101 ? 10.039 -13.047 -8.343 1.00 95.62 101 GLY A O 1
ATOM 790 N N . THR A 1 102 ? 11.770 -12.342 -7.092 1.00 95.81 102 THR A N 1
ATOM 791 C CA . THR A 1 102 ? 11.904 -13.575 -6.300 1.00 95.81 102 THR A CA 1
ATOM 792 C C . THR A 1 102 ? 10.797 -13.681 -5.254 1.00 95.81 102 THR A C 1
ATOM 794 O O . THR A 1 102 ? 10.255 -14.764 -5.058 1.00 95.81 102 THR A O 1
ATOM 797 N N . LYS A 1 103 ? 10.438 -12.565 -4.605 1.00 94.00 103 LYS A N 1
ATOM 798 C CA . LYS A 1 103 ? 9.439 -12.518 -3.528 1.00 94.00 103 LYS A CA 1
ATOM 799 C C . LYS A 1 103 ? 8.003 -12.693 -4.026 1.00 94.00 103 LYS A C 1
ATOM 801 O O . LYS A 1 103 ? 7.253 -13.468 -3.445 1.00 94.00 103 LYS A O 1
ATOM 806 N N . PHE A 1 104 ? 7.620 -11.981 -5.084 1.00 94.62 104 PHE A N 1
ATOM 807 C CA . PHE A 1 104 ? 6.232 -11.936 -5.568 1.00 94.62 104 PHE A CA 1
ATOM 808 C C . PHE A 1 104 ? 6.015 -12.652 -6.908 1.00 94.62 104 PHE A C 1
ATOM 810 O O . PHE A 1 104 ? 4.877 -12.858 -7.329 1.00 94.62 104 PHE A O 1
ATOM 817 N N . GLY A 1 105 ? 7.098 -13.064 -7.569 1.00 95.44 105 GLY A N 1
ATOM 818 C CA . GLY A 1 105 ? 7.079 -13.715 -8.874 1.00 95.44 105 GLY A CA 1
ATOM 819 C C . GLY A 1 105 ? 7.317 -12.743 -10.032 1.00 95.44 105 GLY A C 1
ATOM 820 O O . GLY A 1 105 ? 6.901 -11.590 -10.025 1.00 95.44 105 GLY A O 1
ATOM 821 N N . LYS A 1 106 ? 7.940 -13.238 -11.107 1.00 96.44 106 LYS A N 1
ATOM 822 C CA . LYS A 1 106 ? 8.338 -12.436 -12.287 1.00 96.44 106 LYS A CA 1
ATOM 823 C C . LYS A 1 106 ? 7.184 -11.963 -13.182 1.00 96.44 106 LYS A C 1
ATOM 825 O O . LYS A 1 106 ? 7.400 -11.341 -14.215 1.00 96.44 106 LYS A O 1
ATOM 830 N N . ARG A 1 107 ? 5.947 -12.302 -12.826 1.00 96.38 107 ARG A N 1
ATOM 831 C CA . ARG A 1 107 ? 4.732 -11.776 -13.467 1.00 96.38 107 ARG A CA 1
ATOM 832 C C . ARG A 1 107 ? 4.055 -10.696 -12.632 1.00 96.38 107 ARG A C 1
ATOM 834 O O . ARG A 1 107 ? 3.054 -10.138 -13.092 1.00 96.38 107 ARG A O 1
ATOM 841 N N . ALA A 1 108 ? 4.565 -10.459 -11.424 1.00 96.88 108 ALA A N 1
ATOM 842 C CA . ALA A 1 108 ? 4.016 -9.485 -10.518 1.00 96.88 108 ALA A CA 1
ATOM 843 C C . ALA A 1 108 ? 4.298 -8.070 -11.012 1.00 96.88 108 ALA A C 1
ATOM 845 O O . ALA A 1 108 ? 5.347 -7.767 -11.588 1.00 96.88 108 ALA A O 1
ATOM 846 N N . PHE A 1 109 ? 3.319 -7.215 -10.773 1.00 96.56 109 PHE A N 1
ATOM 847 C CA . PHE A 1 109 ? 3.397 -5.791 -11.026 1.00 96.56 109 PHE A CA 1
ATOM 848 C C . PHE A 1 109 ? 2.634 -5.070 -9.922 1.00 96.56 109 PHE A C 1
ATOM 850 O O . PHE A 1 109 ? 1.816 -5.673 -9.222 1.00 96.56 109 PHE A O 1
ATOM 857 N N . THR A 1 110 ? 2.933 -3.793 -9.736 1.00 95.81 110 THR A N 1
ATOM 858 C CA . THR A 1 110 ? 2.517 -3.089 -8.532 1.00 95.81 110 THR A CA 1
ATOM 859 C C . THR A 1 110 ? 2.222 -1.620 -8.750 1.00 95.81 110 THR A C 1
ATOM 861 O O . THR A 1 110 ? 2.766 -0.984 -9.656 1.00 95.81 110 THR A O 1
ATOM 864 N N . LEU A 1 111 ? 1.354 -1.100 -7.894 1.00 94.25 111 LEU A N 1
ATOM 865 C CA . LEU A 1 111 ? 1.091 0.311 -7.729 1.00 94.25 111 LEU A CA 1
ATOM 866 C C . LEU A 1 111 ? 1.307 0.682 -6.259 1.00 94.25 111 LEU A C 1
ATOM 868 O O . LEU A 1 111 ? 0.933 -0.067 -5.359 1.00 94.25 111 LEU A O 1
ATOM 872 N N . HIS A 1 112 ? 1.949 1.818 -6.011 1.00 93.81 112 HIS A N 1
ATOM 873 C CA . HIS A 1 112 ? 2.211 2.300 -4.660 1.00 93.81 112 HIS A CA 1
ATOM 874 C C . HIS A 1 112 ? 0.966 3.006 -4.094 1.00 93.81 112 HIS A C 1
ATOM 876 O O . HIS A 1 112 ? 0.357 3.825 -4.779 1.00 93.81 112 HIS A O 1
ATOM 882 N N . HIS A 1 113 ? 0.576 2.704 -2.857 1.00 92.94 113 HIS A N 1
ATOM 883 C CA . HIS A 1 113 ? -0.574 3.315 -2.176 1.00 92.94 113 HIS A CA 1
ATOM 884 C C . HIS A 1 113 ? -0.238 3.651 -0.735 1.00 92.94 113 HIS A C 1
ATOM 886 O O . HIS A 1 113 ? 0.489 2.902 -0.074 1.00 92.94 113 HIS A O 1
ATOM 892 N N . ARG A 1 114 ? -0.755 4.772 -0.235 1.00 93.62 114 ARG A N 1
ATOM 893 C CA . ARG A 1 114 ? -0.813 4.914 1.218 1.00 93.62 114 ARG A CA 1
ATOM 894 C C . ARG A 1 114 ? -1.817 3.904 1.755 1.00 93.62 114 ARG A C 1
ATOM 896 O O . ARG A 1 114 ? -2.878 3.696 1.165 1.00 93.62 114 ARG A O 1
ATOM 903 N N . CYS A 1 115 ? -1.485 3.312 2.889 1.00 94.44 115 CYS A N 1
ATOM 904 C CA . CYS A 1 115 ? -2.279 2.288 3.539 1.00 94.44 115 CYS A CA 1
ATOM 905 C C . CYS A 1 115 ? -2.632 2.699 4.967 1.00 94.44 115 CYS A C 1
ATOM 907 O O . CYS A 1 115 ? -1.907 3.463 5.606 1.00 94.44 115 CYS A O 1
ATOM 909 N N . TYR A 1 116 ? -3.743 2.177 5.472 1.00 94.50 116 TYR A N 1
ATOM 910 C CA . TYR A 1 116 ? -4.223 2.447 6.822 1.00 94.50 116 TYR A CA 1
ATOM 911 C C . TYR A 1 116 ? -5.084 1.306 7.356 1.00 94.50 116 TYR A C 1
ATOM 913 O O . TYR A 1 116 ? -5.587 0.478 6.594 1.00 94.50 116 TYR A O 1
ATOM 921 N N . TRP A 1 117 ? -5.291 1.299 8.670 1.00 94.81 117 TRP A N 1
ATOM 922 C CA . TRP A 1 117 ? -6.125 0.309 9.342 1.00 94.81 117 TRP A CA 1
ATOM 923 C C . TRP A 1 117 ? -7.483 0.887 9.711 1.00 94.81 117 TRP A C 1
ATOM 925 O O . TRP A 1 117 ? -7.565 1.982 10.269 1.00 94.81 117 TRP A O 1
ATOM 935 N N . HIS A 1 118 ? -8.557 0.140 9.479 1.00 95.00 118 HIS A N 1
ATOM 936 C CA . HIS A 1 118 ? -9.868 0.491 10.018 1.00 95.00 118 HIS A CA 1
ATOM 937 C C . HIS A 1 118 ? -10.674 -0.736 10.433 1.00 95.00 118 HIS A C 1
ATOM 939 O O . HIS A 1 118 ? -10.381 -1.866 10.045 1.00 95.00 118 HIS A O 1
ATOM 945 N N . LEU A 1 119 ? -11.704 -0.497 11.238 1.00 95.00 119 LEU A N 1
ATOM 946 C CA . LEU A 1 119 ? -12.739 -1.471 11.545 1.00 95.00 119 LEU A CA 1
ATOM 947 C C . LEU A 1 119 ? -13.844 -1.418 10.490 1.00 95.00 119 LEU A C 1
ATOM 949 O O . LEU A 1 119 ? -14.074 -0.383 9.866 1.00 95.00 119 LEU A O 1
ATOM 953 N N . ASP A 1 120 ? -14.573 -2.510 10.310 1.00 93.25 120 ASP A N 1
ATOM 954 C CA . ASP A 1 120 ? -15.900 -2.474 9.698 1.00 93.25 120 ASP A CA 1
ATOM 955 C C . ASP A 1 120 ? -17.014 -2.471 10.763 1.00 93.25 120 ASP A C 1
ATOM 957 O O . ASP A 1 120 ? -16.763 -2.461 11.969 1.00 93.25 120 ASP A O 1
ATOM 961 N N . ASN A 1 121 ? -18.276 -2.484 10.324 1.00 94.56 121 ASN A N 1
ATOM 962 C CA . ASN A 1 121 ? -19.439 -2.471 11.223 1.00 94.56 121 ASN A CA 1
ATOM 963 C C . ASN A 1 121 ? -19.563 -3.736 12.099 1.00 94.56 121 ASN A C 1
ATOM 965 O O . ASN A 1 121 ? -20.399 -3.763 12.999 1.00 94.56 121 ASN A O 1
ATOM 969 N N . SER A 1 122 ? -18.777 -4.780 11.827 1.00 93.81 122 SER A N 1
ATOM 970 C CA . SER A 1 122 ? -18.698 -6.015 12.612 1.00 93.81 122 SER A CA 1
ATOM 971 C C . SER A 1 122 ? -17.472 -6.071 13.531 1.00 93.81 122 SER A C 1
ATOM 973 O O . SER A 1 122 ? -17.231 -7.097 14.160 1.00 93.81 122 SER A O 1
ATOM 975 N N . ASN A 1 123 ? -16.724 -4.965 13.649 1.00 92.38 123 ASN A N 1
ATOM 976 C CA . ASN A 1 123 ? -15.454 -4.866 14.374 1.00 92.38 123 ASN A CA 1
ATOM 977 C C . ASN A 1 123 ? -14.332 -5.752 13.802 1.00 92.38 123 ASN A C 1
ATOM 979 O O . ASN A 1 123 ? -13.386 -6.088 14.514 1.00 92.38 123 ASN A O 1
ATOM 983 N N . GLN A 1 124 ? -14.401 -6.117 12.520 1.00 92.50 124 GLN A N 1
ATOM 984 C CA . GLN A 1 124 ? -13.288 -6.766 11.830 1.00 92.50 124 GLN A CA 1
ATOM 985 C C . GLN A 1 124 ? -12.262 -5.711 11.406 1.00 92.50 124 GLN A C 1
ATOM 987 O O . GLN A 1 124 ? -12.637 -4.671 10.871 1.00 92.50 124 GLN A O 1
ATOM 992 N N . ILE A 1 125 ? -10.974 -5.994 11.619 1.00 93.25 125 ILE A N 1
ATOM 993 C CA . ILE A 1 125 ? -9.867 -5.139 11.170 1.00 93.25 125 ILE A CA 1
ATOM 994 C C . ILE A 1 125 ? -9.574 -5.398 9.689 1.00 93.25 125 ILE A C 1
ATOM 996 O O . ILE A 1 125 ? -9.455 -6.558 9.271 1.00 93.25 125 ILE A O 1
ATOM 1000 N N . TRP A 1 126 ? -9.398 -4.307 8.949 1.00 93.19 126 TRP A N 1
ATOM 1001 C CA . TRP A 1 126 ? -9.024 -4.251 7.541 1.00 93.19 126 TRP A CA 1
ATOM 1002 C C . TRP A 1 126 ? -7.772 -3.395 7.357 1.00 93.19 126 TRP A C 1
ATOM 1004 O O . TRP A 1 126 ? -7.645 -2.333 7.971 1.00 93.19 126 TRP A O 1
ATOM 1014 N N . LEU A 1 127 ? -6.861 -3.868 6.507 1.00 93.75 127 LEU A N 1
ATOM 1015 C CA . LEU A 1 127 ? -5.843 -3.047 5.867 1.00 93.75 127 LEU A CA 1
ATOM 1016 C C . LEU A 1 127 ? -6.423 -2.514 4.564 1.00 93.75 127 LEU A C 1
ATOM 1018 O O . LEU A 1 127 ? -6.818 -3.312 3.714 1.00 93.75 127 LEU A O 1
ATOM 1022 N N . SER A 1 128 ? -6.399 -1.203 4.384 1.00 93.50 128 SER A N 1
ATOM 1023 C CA . SER A 1 128 ? -6.947 -0.565 3.191 1.00 93.50 128 SER A CA 1
ATOM 1024 C C . SER A 1 128 ? -5.907 0.330 2.545 1.00 93.50 128 SER A C 1
ATOM 1026 O O . SER A 1 128 ? -5.281 1.152 3.215 1.00 93.50 128 SER A O 1
ATOM 1028 N N . ALA A 1 129 ? -5.731 0.168 1.239 1.00 91.81 129 ALA A N 1
ATOM 1029 C CA . ALA A 1 129 ? -5.077 1.140 0.384 1.00 91.81 129 ALA A CA 1
ATOM 1030 C C . ALA A 1 129 ? -5.991 2.362 0.186 1.00 91.81 129 ALA A C 1
ATOM 1032 O O . ALA A 1 129 ? -7.208 2.308 0.381 1.00 91.81 129 ALA A O 1
ATOM 1033 N N . GLU A 1 130 ? -5.407 3.501 -0.177 1.00 87.25 130 GLU A N 1
ATOM 1034 C CA . GLU A 1 130 ? -6.130 4.774 -0.281 1.00 87.25 130 GLU A CA 1
ATOM 1035 C C . GLU A 1 130 ? -7.245 4.801 -1.340 1.00 87.25 130 GLU A C 1
ATOM 1037 O O . GLU A 1 130 ? -8.221 5.541 -1.196 1.00 87.25 130 GLU A O 1
ATOM 1042 N N . ASP A 1 131 ? -7.139 3.956 -2.363 1.00 83.06 131 ASP A N 1
ATOM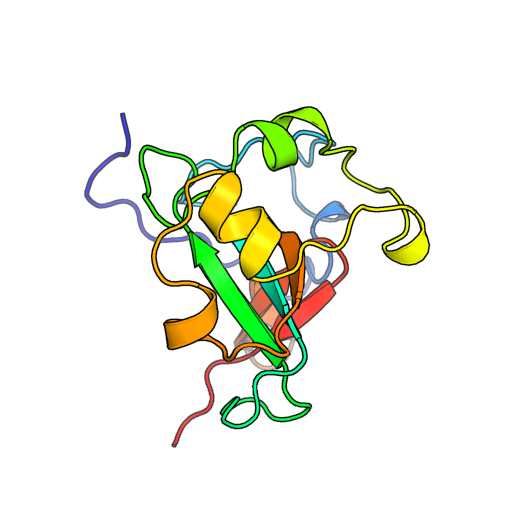 1043 C CA . ASP A 1 131 ? -8.141 3.725 -3.408 1.00 83.06 131 ASP A CA 1
ATOM 1044 C C . ASP A 1 131 ? -9.271 2.773 -2.958 1.00 83.06 131 ASP A C 1
ATOM 1046 O O . ASP A 1 131 ? -10.278 2.600 -3.651 1.00 83.06 131 ASP A O 1
ATOM 1050 N N . GLY A 1 132 ? -9.145 2.212 -1.752 1.00 85.62 132 GLY A N 1
ATOM 1051 C CA . GLY A 1 132 ? -10.038 1.252 -1.113 1.00 85.62 132 GLY A CA 1
ATOM 1052 C C . GLY A 1 132 ? -9.884 -0.180 -1.598 1.00 85.62 132 GLY A C 1
ATOM 1053 O O . GLY A 1 132 ? -10.802 -0.970 -1.389 1.00 85.62 132 GLY A O 1
ATOM 1054 N N . CYS A 1 133 ? -8.763 -0.528 -2.230 1.00 87.94 133 CYS A N 1
ATOM 1055 C CA . CYS A 1 133 ? -8.349 -1.920 -2.277 1.00 87.94 133 CYS A CA 1
ATOM 1056 C C . CYS A 1 133 ? -8.038 -2.380 -0.845 1.00 87.94 133 CYS A C 1
ATOM 1058 O O . CYS A 1 133 ? -7.283 -1.723 -0.129 1.00 87.94 133 CYS A O 1
ATOM 1060 N N . GLU A 1 134 ? -8.653 -3.467 -0.385 1.00 91.00 134 GLU A N 1
ATOM 1061 C CA . GLU A 1 134 ? -8.652 -3.817 1.036 1.00 91.00 134 GLU A CA 1
ATOM 1062 C C . GLU A 1 134 ? -8.452 -5.315 1.275 1.00 91.00 134 GLU A C 1
ATOM 1064 O O . GLU A 1 134 ? -8.874 -6.172 0.496 1.00 91.00 134 GLU A O 1
ATOM 1069 N N . GLY A 1 135 ? -7.766 -5.630 2.370 1.00 88.69 135 GLY A N 1
ATOM 1070 C CA . GLY A 1 135 ? -7.458 -6.984 2.801 1.00 88.69 135 GLY A CA 1
ATOM 1071 C C . GLY A 1 135 ? -7.633 -7.115 4.306 1.00 88.69 135 GLY A C 1
ATOM 1072 O O . GLY A 1 135 ? -7.157 -6.293 5.083 1.00 88.69 135 GLY A O 1
ATOM 1073 N N . ARG A 1 136 ? -8.303 -8.178 4.739 1.00 84.62 136 ARG A N 1
ATOM 1074 C CA . ARG A 1 136 ? -8.387 -8.546 6.156 1.00 84.62 136 ARG A CA 1
ATOM 1075 C C . ARG A 1 136 ? -7.379 -9.639 6.469 1.00 84.62 136 ARG A C 1
ATOM 1077 O O . ARG A 1 136 ? -7.040 -10.445 5.603 1.00 84.62 136 ARG A O 1
ATOM 1084 N N . LEU A 1 137 ? -6.957 -9.713 7.727 1.00 67.56 137 LEU A N 1
ATOM 1085 C CA . LEU A 1 137 ? -6.236 -10.879 8.226 1.00 67.56 137 LEU A CA 1
ATOM 1086 C C . LEU A 1 137 ? -7.098 -12.124 7.998 1.00 67.56 137 LEU A C 1
ATOM 1088 O O . LEU A 1 137 ? -8.201 -12.242 8.539 1.00 67.56 137 LEU A O 1
ATOM 1092 N N . HIS A 1 138 ? -6.603 -13.042 7.172 1.00 57.03 138 HIS A N 1
ATOM 1093 C CA . HIS A 1 138 ? -7.214 -14.351 7.049 1.00 57.03 138 HIS A CA 1
ATOM 1094 C C . HIS A 1 138 ? -6.841 -15.141 8.303 1.00 57.03 138 HIS A C 1
ATOM 1096 O O . HIS A 1 138 ? -5.674 -15.458 8.521 1.00 57.03 138 HIS A O 1
ATOM 1102 N N . SER A 1 139 ? -7.825 -15.440 9.150 1.00 52.94 139 SER A N 1
ATOM 1103 C CA . SER A 1 139 ? -7.675 -16.509 10.134 1.00 52.94 139 SER A CA 1
ATOM 1104 C C . SER A 1 139 ? -7.523 -17.818 9.359 1.00 52.94 139 SER A C 1
ATOM 1106 O O . SER A 1 139 ? -8.441 -18.163 8.605 1.00 52.94 139 SER A O 1
ATOM 1108 N N . ALA A 1 140 ? -6.362 -18.462 9.479 1.00 48.47 140 ALA A N 1
ATOM 1109 C CA . ALA A 1 140 ? -6.140 -19.822 8.993 1.00 48.47 140 ALA A CA 1
ATOM 1110 C C . ALA A 1 140 ? -7.013 -20.825 9.760 1.00 48.47 140 ALA A C 1
ATOM 1112 O O . ALA A 1 140 ? -7.270 -20.575 10.962 1.00 48.47 140 ALA A O 1
#

Radius of gyration: 14.83 Å; chains: 1; bounding box: 36×36×36 Å